Protein AF-A0A3D0SSH9-F1 (afdb_monomer_lite)

pLDDT: mean 83.9, std 15.37, range [44.84, 97.38]

Secondary structure (DSSP, 8-state):
-HHHHHHHTTS-EEEETT-TT---GGGGS-TTTTHHHHHHHH---GGGG-PPPPHHHHHHHHHTTT-GGG--EEEE--BTTTTBS--------S--S--

Radius of gyration: 17.51 Å; chains: 1; bounding box: 57×42×33 Å

Structure (mmCIF, N/CA/C/O backbone):
data_AF-A0A3D0SSH9-F1
#
_entry.id   AF-A0A3D0SSH9-F1
#
loop_
_atom_site.group_PDB
_atom_site.id
_atom_site.type_symbol
_atom_site.label_atom_id
_atom_site.label_alt_id
_atom_site.label_comp_id
_atom_site.label_asym_id
_atom_site.label_entity_id
_atom_site.label_seq_id
_atom_site.pdbx_PDB_ins_code
_atom_site.Cartn_x
_atom_site.Cartn_y
_atom_site.Cartn_z
_atom_site.occupancy
_atom_site.B_iso_or_equiv
_atom_sit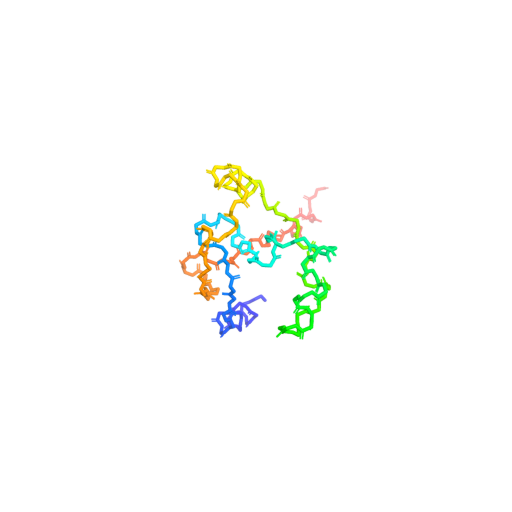e.auth_seq_id
_atom_site.auth_comp_id
_atom_site.auth_asym_id
_atom_site.auth_atom_id
_atom_site.pdbx_PDB_model_num
ATOM 1 N N . ALA A 1 1 ? 13.923 -23.720 -4.284 1.00 60.19 1 ALA A N 1
ATOM 2 C CA . ALA A 1 1 ? 13.526 -22.368 -4.738 1.00 60.19 1 ALA A CA 1
ATOM 3 C C . ALA A 1 1 ? 12.396 -22.392 -5.778 1.00 60.19 1 ALA A C 1
ATOM 5 O O . ALA A 1 1 ? 11.406 -21.697 -5.589 1.00 60.19 1 ALA A O 1
ATOM 6 N N . GLU A 1 2 ? 12.483 -23.208 -6.834 1.00 64.25 2 GLU A N 1
ATOM 7 C CA . GLU A 1 2 ? 11.540 -23.151 -7.971 1.00 64.25 2 GLU A CA 1
ATOM 8 C C . GLU A 1 2 ? 10.084 -23.522 -7.640 1.00 64.25 2 GLU A C 1
ATOM 10 O O . GLU A 1 2 ? 9.145 -22.864 -8.079 1.00 64.25 2 GLU A O 1
ATOM 15 N N . ARG A 1 3 ? 9.873 -24.513 -6.766 1.00 65.75 3 ARG A N 1
ATOM 16 C CA . ARG A 1 3 ? 8.522 -24.916 -6.339 1.00 65.75 3 ARG A CA 1
ATOM 17 C C . ARG A 1 3 ? 7.835 -23.877 -5.443 1.00 65.75 3 ARG A C 1
ATOM 19 O O . ARG A 1 3 ? 6.621 -23.728 -5.511 1.00 65.75 3 ARG A O 1
ATOM 26 N N . LEU A 1 4 ? 8.604 -23.140 -4.636 1.00 66.81 4 LEU A N 1
ATOM 27 C CA . LEU A 1 4 ? 8.088 -22.038 -3.814 1.00 66.81 4 LEU A CA 1
ATOM 28 C C . LEU A 1 4 ? 7.635 -20.880 -4.704 1.00 66.81 4 LEU A C 1
ATOM 30 O O . LEU A 1 4 ? 6.532 -20.377 -4.533 1.00 66.81 4 LEU A O 1
ATOM 34 N N . LYS A 1 5 ? 8.445 -20.530 -5.706 1.00 66.31 5 LYS A N 1
ATOM 35 C CA . LYS A 1 5 ? 8.110 -19.515 -6.705 1.00 66.31 5 LYS A CA 1
ATOM 36 C C . LYS A 1 5 ? 6.788 -19.825 -7.414 1.00 66.31 5 LYS A C 1
ATOM 38 O O . LYS A 1 5 ? 5.894 -18.989 -7.405 1.00 66.31 5 LYS A O 1
ATOM 43 N N . GLN A 1 6 ? 6.609 -21.053 -7.907 1.00 69.62 6 GLN A N 1
ATOM 44 C CA . GLN A 1 6 ? 5.351 -21.482 -8.540 1.00 69.62 6 GLN A CA 1
ATOM 45 C C . GLN A 1 6 ? 4.132 -21.420 -7.602 1.00 69.62 6 GLN A C 1
ATOM 47 O O . GLN A 1 6 ? 3.011 -21.196 -8.057 1.00 69.62 6 GLN A O 1
ATOM 52 N N . LEU A 1 7 ? 4.323 -21.635 -6.296 1.00 72.75 7 LEU A N 1
ATOM 53 C CA . LEU A 1 7 ? 3.255 -21.491 -5.303 1.00 72.75 7 LEU A CA 1
ATOM 54 C C . LEU A 1 7 ? 2.952 -20.017 -5.000 1.00 72.75 7 LEU A C 1
ATOM 56 O O . LEU A 1 7 ? 1.783 -19.667 -4.848 1.00 72.75 7 LEU A O 1
ATOM 60 N N . MET A 1 8 ? 3.969 -19.151 -4.971 1.00 71.25 8 MET A N 1
ATOM 61 C CA . MET A 1 8 ? 3.807 -17.708 -4.761 1.00 71.25 8 MET A CA 1
ATOM 62 C C . MET A 1 8 ? 2.992 -17.052 -5.881 1.00 71.25 8 MET A C 1
ATOM 64 O O . MET A 1 8 ? 2.132 -16.228 -5.589 1.00 71.25 8 MET A O 1
ATOM 68 N N . GLU A 1 9 ? 3.167 -17.464 -7.141 1.00 77.38 9 GLU A N 1
ATOM 69 C CA . GLU A 1 9 ? 2.385 -16.920 -8.270 1.00 77.38 9 GLU A CA 1
ATOM 70 C C . GLU A 1 9 ? 0.868 -17.199 -8.156 1.00 77.38 9 GLU A C 1
ATOM 72 O O . GLU A 1 9 ? 0.050 -16.539 -8.805 1.00 77.38 9 GLU A O 1
ATOM 77 N N . ARG A 1 10 ? 0.455 -18.147 -7.300 1.00 80.06 10 ARG A N 1
ATOM 78 C CA . ARG A 1 10 ? -0.964 -18.474 -7.078 1.00 80.06 10 ARG A CA 1
ATOM 79 C C . ARG A 1 10 ? -1.657 -17.531 -6.099 1.00 80.06 10 ARG A C 1
ATOM 81 O O . ARG A 1 10 ? -2.881 -17.401 -6.169 1.00 80.06 10 ARG A O 1
ATOM 88 N N . VAL A 1 11 ? -0.910 -16.877 -5.211 1.00 85.44 11 VAL A N 1
ATOM 89 C CA . VAL A 1 11 ? -1.474 -16.012 -4.169 1.00 85.44 11 VAL A CA 1
ATOM 90 C C . VAL A 1 11 ? -1.303 -14.549 -4.576 1.00 85.44 11 VAL A C 1
ATOM 92 O O . VAL A 1 11 ? -0.178 -14.059 -4.651 1.00 85.44 11 VAL A O 1
ATOM 95 N N . PRO A 1 12 ? -2.399 -13.827 -4.867 1.00 91.19 12 PRO A N 1
ATOM 96 C CA . PRO A 1 12 ? -2.310 -12.409 -5.158 1.00 91.19 12 PRO A CA 1
ATOM 97 C C . PRO A 1 12 ? -2.044 -11.607 -3.882 1.00 91.19 12 PRO A C 1
ATOM 99 O O . PRO A 1 12 ? -2.430 -12.015 -2.787 1.00 91.19 12 PRO A O 1
ATOM 102 N N . PHE A 1 13 ? -1.479 -10.420 -4.045 1.00 90.88 13 PHE A N 1
ATOM 103 C CA . PHE A 1 13 ? -1.300 -9.443 -2.977 1.00 90.88 13 PHE A CA 1
ATOM 104 C C . PHE A 1 13 ? -1.731 -8.054 -3.460 1.00 90.88 13 PHE A C 1
ATOM 106 O O . PHE A 1 13 ? -1.977 -7.844 -4.652 1.00 90.88 13 PHE A O 1
ATOM 113 N N . TYR A 1 14 ? -1.875 -7.115 -2.530 1.00 93.31 14 TYR A N 1
ATOM 114 C CA . TYR A 1 14 ? -2.264 -5.741 -2.830 1.00 93.31 14 TYR A CA 1
ATOM 115 C C . TYR A 1 14 ? -1.070 -4.814 -2.661 1.00 93.31 14 TYR A C 1
ATOM 117 O O . TYR A 1 14 ? -0.340 -4.926 -1.678 1.00 93.31 14 TYR A O 1
ATOM 125 N N . ALA A 1 15 ? -0.904 -3.899 -3.609 1.00 94.88 15 ALA A N 1
ATOM 126 C CA . ALA A 1 15 ? 0.156 -2.905 -3.590 1.00 94.88 15 ALA A CA 1
ATOM 127 C C . ALA A 1 15 ? -0.386 -1.524 -3.947 1.00 94.88 15 ALA A C 1
ATOM 129 O O . ALA A 1 15 ? -1.403 -1.396 -4.640 1.00 94.88 15 ALA A O 1
ATOM 130 N N . ILE A 1 16 ? 0.330 -0.492 -3.514 1.00 95.50 16 ILE A N 1
ATOM 131 C CA . ILE A 1 16 ? 0.114 0.859 -4.021 1.00 95.50 16 ILE A CA 1
ATOM 132 C C . ILE A 1 16 ? 0.484 0.890 -5.508 1.00 95.50 16 ILE A C 1
ATOM 134 O O . ILE A 1 16 ? 1.577 0.483 -5.909 1.00 95.50 16 ILE A O 1
ATOM 138 N N . LYS A 1 17 ? -0.445 1.369 -6.336 1.00 94.81 17 LYS A N 1
ATOM 139 C CA . LYS A 1 17 ? -0.243 1.531 -7.774 1.00 94.81 17 LYS A CA 1
ATOM 140 C C . LYS A 1 17 ? 0.960 2.441 -8.026 1.00 94.81 17 LYS A C 1
ATOM 142 O O . LYS A 1 17 ? 1.096 3.473 -7.379 1.00 94.81 17 LYS A O 1
ATOM 147 N N . ASP A 1 18 ? 1.797 2.048 -8.981 1.00 93.81 18 ASP A N 1
ATOM 148 C CA . ASP A 1 18 ? 3.006 2.765 -9.405 1.00 93.81 18 ASP A CA 1
ATOM 149 C C . ASP A 1 18 ? 4.127 2.826 -8.345 1.00 93.81 18 ASP A C 1
ATOM 151 O O . ASP A 1 18 ? 5.183 3.402 -8.615 1.00 93.81 18 ASP A O 1
ATOM 155 N N . SER A 1 19 ? 3.949 2.192 -7.174 1.00 93.06 19 SER A N 1
ATOM 156 C CA . SER A 1 19 ? 5.035 2.044 -6.201 1.00 93.06 19 SER A CA 1
ATOM 157 C C . SER A 1 19 ? 6.142 1.161 -6.791 1.00 93.06 19 SER A C 1
ATOM 159 O O . SER A 1 19 ? 5.865 0.035 -7.219 1.00 93.06 19 SER A O 1
ATOM 161 N N . PRO A 1 20 ? 7.408 1.618 -6.782 1.00 90.19 20 PRO A N 1
ATOM 162 C CA . PRO A 1 20 ? 8.532 0.874 -7.352 1.00 90.19 20 PRO A CA 1
ATOM 163 C C . PRO A 1 20 ? 8.925 -0.357 -6.525 1.00 90.19 20 PRO A C 1
ATOM 165 O O . PRO A 1 20 ? 9.691 -1.192 -6.995 1.00 90.19 20 PRO A O 1
ATOM 168 N N . VAL A 1 21 ? 8.424 -0.465 -5.292 1.00 89.44 21 VAL A N 1
ATOM 169 C CA . VAL A 1 21 ? 8.751 -1.544 -4.347 1.00 89.44 21 VAL A CA 1
ATOM 170 C C . VAL A 1 21 ? 7.542 -2.416 -4.007 1.00 89.44 21 VAL A C 1
ATOM 172 O O . VAL A 1 21 ? 7.630 -3.263 -3.124 1.00 89.44 21 VAL A O 1
ATOM 175 N N . PHE A 1 22 ? 6.417 -2.222 -4.704 1.00 90.81 22 PHE A N 1
ATOM 176 C CA . PHE A 1 22 ? 5.163 -2.939 -4.460 1.00 90.81 22 PHE A CA 1
ATOM 177 C C . PHE A 1 22 ? 4.714 -2.891 -2.988 1.00 90.81 22 PHE A C 1
ATOM 179 O O . PHE A 1 22 ? 4.274 -3.898 -2.431 1.00 90.81 22 PHE A O 1
ATOM 186 N N . GLU A 1 23 ? 4.854 -1.728 -2.343 1.00 90.75 23 GLU A N 1
ATOM 187 C CA . GLU A 1 23 ? 4.563 -1.595 -0.914 1.00 90.75 23 GLU A CA 1
ATOM 188 C C . GLU A 1 23 ? 3.084 -1.822 -0.585 1.00 90.75 23 GLU A C 1
ATOM 190 O O . GLU A 1 23 ? 2.184 -1.519 -1.378 1.00 90.75 23 GLU A O 1
ATOM 195 N N . SER A 1 24 ? 2.851 -2.348 0.618 1.00 92.75 24 SER A N 1
ATOM 196 C CA . SER A 1 24 ? 1.510 -2.595 1.136 1.00 92.75 24 SER A CA 1
ATOM 197 C C . SER A 1 24 ? 0.738 -1.280 1.289 1.00 92.75 24 SER A C 1
ATOM 199 O O . SER A 1 24 ? 1.265 -0.340 1.886 1.00 92.75 24 SER A O 1
ATOM 201 N N . PRO A 1 25 ? -0.535 -1.213 0.857 1.00 93.81 25 PRO A N 1
ATOM 202 C CA . PRO A 1 25 ? -1.378 -0.041 1.090 1.00 93.81 25 PRO A CA 1
ATOM 203 C C . PRO A 1 25 ? -1.633 0.224 2.578 1.00 93.81 25 PRO A C 1
ATOM 205 O O . PRO A 1 25 ? -1.936 1.352 2.948 1.00 93.81 25 PRO A O 1
ATOM 208 N N . LEU A 1 26 ? -1.467 -0.786 3.441 1.00 94.00 26 LEU A N 1
ATOM 209 C CA . LEU A 1 26 ? -1.583 -0.615 4.888 1.00 94.00 26 LEU A CA 1
ATOM 210 C C . LEU A 1 26 ? -0.480 0.280 5.480 1.00 94.00 26 LEU A C 1
ATOM 212 O O . LEU A 1 26 ? -0.669 0.819 6.561 1.00 94.00 26 LEU A O 1
ATOM 216 N N . GLY A 1 27 ? 0.639 0.479 4.772 1.00 91.75 27 GLY A N 1
ATOM 217 C CA . GLY A 1 27 ? 1.702 1.400 5.193 1.00 91.75 27 GLY A CA 1
ATOM 218 C C . GLY A 1 27 ? 1.346 2.887 5.056 1.00 91.75 27 GLY A C 1
ATOM 219 O O . GLY A 1 27 ? 2.165 3.737 5.391 1.00 91.75 27 GLY A O 1
ATOM 220 N N . LEU A 1 28 ? 0.155 3.214 4.538 1.00 92.31 28 LEU A N 1
ATOM 221 C CA . LEU A 1 28 ? -0.363 4.586 4.476 1.00 92.31 28 LEU A CA 1
ATOM 222 C C . LEU A 1 28 ? -1.067 5.027 5.764 1.00 92.31 28 LEU A C 1
ATOM 224 O O . LEU A 1 28 ? -1.354 6.213 5.899 1.00 92.31 28 LEU A O 1
ATOM 228 N N . PHE A 1 29 ? -1.361 4.091 6.666 1.00 92.44 29 PHE A N 1
ATOM 229 C CA . PHE A 1 29 ? -2.132 4.334 7.880 1.00 92.44 29 PHE A CA 1
ATOM 230 C C . PHE A 1 29 ? -1.217 4.472 9.092 1.00 92.44 29 PHE A C 1
ATOM 232 O O . PHE A 1 29 ? -0.194 3.789 9.196 1.00 92.44 29 PHE A O 1
ATOM 239 N N . ASN A 1 30 ? -1.606 5.333 10.024 1.00 89.94 30 ASN A N 1
ATOM 240 C CA . ASN A 1 30 ? -0.925 5.503 11.292 1.00 89.94 30 ASN A CA 1
ATOM 241 C C . ASN A 1 30 ? -1.359 4.391 12.273 1.00 89.94 30 ASN A C 1
ATOM 243 O O . ASN A 1 30 ? -2.542 4.293 12.600 1.00 89.94 30 ASN A O 1
ATOM 247 N N . PRO A 1 31 ? -0.432 3.564 12.793 1.00 90.81 31 PRO A N 1
ATOM 248 C CA . PRO A 1 31 ? -0.757 2.497 13.743 1.00 90.81 31 PRO A CA 1
ATOM 249 C C . PRO A 1 31 ? -1.439 2.958 15.039 1.00 90.81 31 PRO A C 1
ATOM 251 O O . PRO A 1 31 ? -2.162 2.172 15.654 1.00 90.81 31 PRO A O 1
ATOM 254 N N . GLU A 1 32 ? -1.175 4.190 15.482 1.00 91.00 32 GLU A N 1
ATOM 255 C CA . GLU A 1 32 ? -1.733 4.747 16.720 1.00 91.00 32 GLU A CA 1
ATOM 256 C C . GLU A 1 32 ? -3.106 5.385 16.491 1.00 91.00 32 GLU A C 1
ATOM 258 O O . GLU A 1 32 ? -4.003 5.212 17.314 1.00 91.00 32 GLU A O 1
ATOM 263 N N . GLU A 1 33 ? -3.282 6.085 15.368 1.00 91.31 33 GLU A N 1
ATOM 264 C CA . GLU A 1 33 ? -4.518 6.819 15.060 1.00 91.31 33 GLU A CA 1
ATOM 265 C C . GLU A 1 33 ? -5.542 5.941 14.326 1.00 91.31 33 GLU A C 1
ATOM 267 O O . GLU A 1 33 ? -6.695 5.849 14.743 1.00 91.31 33 GLU A O 1
ATOM 272 N N . ASP A 1 34 ? -5.120 5.255 13.261 1.00 92.50 34 ASP A N 1
ATOM 273 C CA . ASP A 1 34 ? -6.000 4.461 12.396 1.00 92.50 34 ASP A CA 1
ATOM 274 C C . ASP A 1 34 ? -6.124 3.005 12.863 1.00 92.50 34 ASP A C 1
ATOM 276 O O . ASP A 1 34 ? -7.098 2.323 12.545 1.00 92.50 34 ASP A O 1
ATOM 280 N N . GLY A 1 35 ? -5.135 2.506 13.612 1.00 93.12 35 GLY A N 1
ATOM 281 C CA . GLY A 1 35 ? -5.060 1.112 14.055 1.00 93.12 35 GLY A CA 1
ATOM 282 C C . GLY A 1 35 ? -6.314 0.602 14.771 1.00 93.12 35 GLY A C 1
ATOM 283 O O . GLY A 1 35 ? -6.835 -0.437 14.362 1.00 93.12 35 GLY A O 1
ATOM 284 N N . PRO A 1 36 ? -6.834 1.311 15.792 1.00 95.38 36 PRO A N 1
ATOM 285 C CA . PRO A 1 36 ? -8.060 0.910 16.480 1.00 95.38 36 PRO A CA 1
ATOM 286 C C . PRO A 1 36 ? -9.274 0.817 15.546 1.00 95.38 36 PRO A C 1
ATOM 288 O O . PRO A 1 36 ? -10.005 -0.167 15.600 1.00 95.38 36 PRO A O 1
ATOM 291 N N . ILE A 1 37 ? -9.443 1.794 14.646 1.00 95.06 37 ILE A N 1
ATOM 292 C CA . ILE A 1 37 ? -10.558 1.846 13.685 1.00 95.06 37 ILE A CA 1
ATOM 293 C C . ILE A 1 37 ? -10.456 0.680 12.696 1.00 95.06 37 ILE A C 1
ATOM 295 O O . ILE A 1 37 ? -11.436 -0.007 12.421 1.00 95.06 37 ILE A O 1
ATOM 299 N N . LEU A 1 38 ? -9.255 0.413 12.177 1.00 94.75 38 LEU A N 1
ATOM 300 C CA . LEU A 1 38 ? -9.018 -0.693 11.249 1.00 94.75 38 LEU A CA 1
ATOM 301 C C . LEU A 1 38 ? -9.243 -2.065 11.898 1.00 94.75 38 LEU A C 1
ATOM 303 O O . LEU A 1 38 ? -9.691 -3.000 11.227 1.00 94.75 38 LEU A O 1
ATOM 307 N N . GLU A 1 39 ? -8.948 -2.198 13.188 1.00 95.94 39 GLU A N 1
ATOM 308 C CA . GLU A 1 39 ? -9.199 -3.424 13.937 1.00 95.94 39 GLU A CA 1
ATOM 309 C C . GLU A 1 39 ? -10.692 -3.617 14.241 1.00 95.94 39 GLU A C 1
ATOM 311 O O . GLU A 1 39 ? -11.196 -4.723 14.053 1.00 95.94 39 GLU A O 1
ATOM 316 N N . GLU A 1 40 ? -11.410 -2.559 14.628 1.00 96.25 40 GLU A N 1
ATOM 317 C CA . GLU A 1 40 ? -12.847 -2.601 14.937 1.00 96.25 40 GLU A CA 1
ATOM 318 C C . GLU A 1 40 ? -13.717 -2.800 13.686 1.00 96.25 40 GLU A C 1
ATOM 320 O O . GLU A 1 40 ? -14.506 -3.744 13.623 1.00 96.25 40 GLU A O 1
ATOM 325 N N . ASP A 1 41 ? -13.538 -1.962 12.663 1.00 97.00 41 ASP A N 1
ATOM 326 C CA . ASP A 1 41 ? -14.430 -1.922 11.497 1.00 97.00 41 ASP A CA 1
ATOM 327 C C . ASP A 1 41 ? -14.086 -2.985 10.447 1.00 97.00 41 ASP A C 1
ATOM 329 O O . ASP A 1 41 ? -14.960 -3.482 9.730 1.00 97.00 41 ASP A O 1
ATOM 333 N N . TYR A 1 42 ? -12.801 -3.335 10.328 1.00 94.94 42 TYR A N 1
ATOM 334 C CA . TYR A 1 42 ? -12.297 -4.198 9.254 1.00 94.94 42 TYR A CA 1
ATOM 335 C C . TYR A 1 42 ? -11.612 -5.468 9.763 1.00 94.94 42 TYR A C 1
ATOM 337 O O . TYR A 1 42 ? -11.219 -6.313 8.953 1.00 94.94 42 TYR A O 1
ATOM 345 N N . GLY A 1 43 ? -11.460 -5.630 11.082 1.00 95.69 43 GLY A N 1
ATOM 346 C CA . GLY A 1 43 ? -10.797 -6.791 11.664 1.00 95.69 43 GLY A CA 1
ATOM 347 C C . GLY A 1 43 ? -9.331 -6.906 11.255 1.00 95.69 43 GLY A C 1
ATOM 348 O O . GLY A 1 43 ? -8.836 -8.028 11.154 1.00 95.69 43 GLY A O 1
ATOM 349 N N . ILE A 1 44 ? -8.654 -5.786 10.957 1.00 94.31 44 ILE A N 1
ATOM 350 C CA . ILE A 1 44 ? -7.238 -5.740 10.570 1.00 94.31 44 ILE A CA 1
ATOM 351 C C . ILE A 1 44 ? -6.400 -5.484 11.826 1.00 94.31 44 ILE A C 1
ATOM 353 O O . ILE A 1 44 ? -6.364 -4.361 12.319 1.00 94.31 44 ILE A O 1
ATOM 357 N N . PRO A 1 45 ? -5.671 -6.490 12.339 1.00 94.19 45 PRO A N 1
ATOM 358 C CA . PRO A 1 45 ? -4.900 -6.309 13.560 1.00 94.19 45 PRO A CA 1
ATOM 359 C C . PRO A 1 45 ? -3.750 -5.320 13.382 1.00 94.19 45 PRO A C 1
ATOM 361 O O . PRO A 1 45 ? -3.016 -5.390 12.389 1.00 94.19 45 PRO A O 1
ATOM 364 N N . ASN A 1 46 ? -3.484 -4.515 14.413 1.00 91.38 46 ASN A N 1
ATOM 365 C CA . ASN A 1 46 ? -2.451 -3.471 14.380 1.00 91.38 46 ASN A CA 1
ATOM 366 C C . ASN A 1 46 ? -1.044 -3.987 13.976 1.00 91.38 46 ASN A C 1
ATOM 368 O O . ASN A 1 46 ? -0.249 -3.307 13.330 1.00 91.38 46 ASN A O 1
ATOM 372 N N . ARG A 1 47 ? -0.730 -5.267 14.235 1.00 91.31 47 ARG A N 1
ATOM 373 C CA . ARG A 1 47 ? 0.541 -5.888 13.797 1.00 91.31 47 ARG A CA 1
ATOM 374 C C . ARG A 1 47 ? 0.796 -5.826 12.281 1.00 91.31 47 ARG A C 1
ATOM 376 O O . ARG A 1 47 ? 1.949 -5.970 11.881 1.00 91.31 47 ARG A O 1
ATOM 383 N N . TYR A 1 48 ? -0.233 -5.644 11.450 1.00 90.25 48 TYR A N 1
ATOM 384 C CA . TYR A 1 48 ? -0.080 -5.501 9.998 1.00 90.25 48 TYR A CA 1
ATOM 385 C C . TYR A 1 48 ? 0.256 -4.069 9.557 1.00 90.25 48 TYR A C 1
ATOM 387 O O . TYR A 1 48 ? 0.736 -3.893 8.439 1.00 90.25 48 TYR A O 1
ATOM 395 N N . LEU A 1 49 ? 0.107 -3.073 10.437 1.00 90.06 49 LEU A N 1
ATOM 396 C CA . LEU A 1 49 ? 0.415 -1.660 10.171 1.00 90.06 49 LEU A CA 1
ATOM 397 C C . LEU A 1 49 ? 1.884 -1.300 10.444 1.00 90.06 49 LEU A C 1
ATOM 399 O O . LEU A 1 49 ? 2.287 -0.152 10.341 1.00 90.06 49 LEU A O 1
ATOM 403 N N . ARG A 1 50 ? 2.737 -2.286 10.751 1.00 80.69 50 ARG A N 1
ATOM 404 C CA . ARG A 1 50 ? 4.162 -2.077 11.088 1.00 80.69 50 ARG A CA 1
ATOM 405 C C . ARG A 1 50 ? 5.034 -1.550 9.941 1.00 80.69 50 ARG A C 1
ATOM 407 O O . ARG A 1 50 ? 6.234 -1.368 10.130 1.00 80.69 50 ARG A O 1
ATOM 414 N N . HIS A 1 51 ? 4.483 -1.406 8.740 1.00 78.44 51 HIS A N 1
ATOM 415 C CA . HIS A 1 51 ? 5.268 -1.064 7.560 1.00 78.44 51 HIS A CA 1
ATOM 416 C C . HIS A 1 51 ? 5.469 0.446 7.509 1.00 78.44 51 HIS A C 1
ATOM 418 O O . HIS A 1 51 ? 4.506 1.198 7.426 1.00 78.44 51 HIS A O 1
ATOM 424 N N . ILE A 1 52 ? 6.729 0.876 7.539 1.00 82.31 52 ILE A N 1
ATOM 425 C CA . ILE A 1 52 ? 7.085 2.278 7.326 1.00 82.31 52 ILE A CA 1
ATOM 426 C C . ILE A 1 52 ? 6.875 2.607 5.845 1.00 82.31 52 ILE A C 1
ATOM 428 O O . ILE A 1 52 ? 7.225 1.811 4.970 1.00 82.31 52 ILE A O 1
ATOM 432 N N . MET A 1 53 ? 6.321 3.788 5.580 1.00 89.38 53 MET A N 1
ATOM 433 C CA . MET A 1 53 ? 6.134 4.316 4.233 1.00 89.38 53 MET A CA 1
ATOM 434 C C . MET A 1 53 ? 7.464 4.358 3.464 1.00 89.38 53 MET A C 1
ATOM 436 O O . MET A 1 53 ? 8.485 4.805 3.995 1.00 89.38 53 MET A O 1
ATOM 440 N N . SER A 1 54 ? 7.471 3.912 2.204 1.00 92.06 54 SER A N 1
ATOM 441 C CA . SER A 1 54 ? 8.686 3.977 1.387 1.00 92.06 54 SER A CA 1
ATOM 442 C C . SER A 1 54 ? 9.071 5.434 1.071 1.00 92.06 54 SER A C 1
ATOM 444 O O . SER A 1 54 ? 8.206 6.315 1.081 1.00 92.06 54 SER A O 1
ATOM 446 N N . PRO A 1 55 ? 10.334 5.731 0.695 1.00 94.19 55 PRO A N 1
ATOM 447 C CA . PRO A 1 55 ? 10.711 7.074 0.241 1.00 94.19 55 PRO A CA 1
ATOM 448 C C . PRO A 1 55 ? 9.858 7.581 -0.932 1.00 94.19 55 PRO A C 1
ATOM 450 O O . PRO A 1 55 ? 9.584 8.777 -1.039 1.00 94.19 55 PRO A O 1
ATOM 453 N N . TRP A 1 56 ? 9.410 6.673 -1.807 1.00 95.25 56 TRP A N 1
ATOM 454 C CA . TRP A 1 56 ? 8.528 7.014 -2.919 1.00 95.25 56 TRP A CA 1
ATOM 455 C C . TRP A 1 56 ? 7.136 7.411 -2.426 1.00 95.25 56 TRP A C 1
ATOM 457 O O . TRP A 1 56 ? 6.623 8.455 -2.833 1.00 95.25 56 TRP A O 1
ATOM 467 N N . ALA A 1 57 ? 6.541 6.626 -1.527 1.00 95.06 57 ALA A N 1
ATOM 468 C CA . ALA A 1 57 ? 5.220 6.928 -0.992 1.00 95.06 57 ALA A CA 1
ATOM 469 C C . ALA A 1 57 ? 5.236 8.189 -0.121 1.00 95.06 57 ALA A C 1
ATOM 471 O O . ALA A 1 57 ? 4.333 9.008 -0.257 1.00 95.06 57 ALA A O 1
ATOM 472 N N . ALA A 1 58 ? 6.295 8.424 0.661 1.00 94.69 58 ALA A N 1
ATOM 473 C CA . ALA A 1 58 ? 6.457 9.651 1.443 1.00 94.69 58 ALA A CA 1
ATOM 474 C C . ALA A 1 58 ? 6.498 10.892 0.540 1.00 94.69 58 ALA A C 1
ATOM 476 O O . ALA A 1 58 ? 5.795 11.874 0.787 1.00 94.69 58 ALA A O 1
ATOM 477 N N . LYS A 1 59 ? 7.251 10.824 -0.566 1.00 96.25 59 LYS A N 1
ATOM 478 C CA . LYS A 1 59 ? 7.275 11.888 -1.576 1.00 96.25 59 LYS A CA 1
ATOM 479 C C . LYS A 1 59 ? 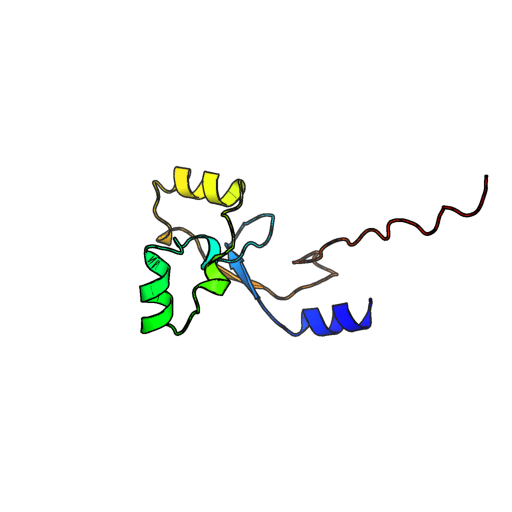5.895 12.103 -2.208 1.00 96.25 59 LYS A C 1
ATOM 481 O O . LYS A 1 59 ? 5.452 13.240 -2.342 1.00 96.25 59 LYS A O 1
ATOM 486 N N . ARG A 1 60 ? 5.190 11.027 -2.574 1.00 97.12 60 ARG A N 1
ATOM 487 C CA . ARG A 1 60 ? 3.837 11.118 -3.150 1.00 97.12 60 ARG A CA 1
ATOM 488 C C . ARG A 1 60 ? 2.816 11.677 -2.173 1.00 97.12 60 ARG A C 1
ATOM 490 O O . ARG A 1 60 ? 1.983 12.477 -2.579 1.00 97.12 60 ARG A O 1
ATOM 497 N N . LEU A 1 61 ? 2.903 11.316 -0.898 1.00 95.75 61 LEU A N 1
ATOM 498 C CA . LEU A 1 61 ? 2.033 11.850 0.139 1.00 95.75 61 LEU A CA 1
ATOM 499 C C . LEU A 1 61 ? 2.200 13.370 0.262 1.00 95.75 61 LEU A C 1
ATOM 501 O O . LEU A 1 61 ? 1.205 14.088 0.340 1.00 95.75 61 LEU A O 1
ATOM 505 N N . GLN A 1 62 ? 3.439 13.869 0.200 1.00 96.81 62 GLN A N 1
ATOM 506 C CA . GLN A 1 62 ? 3.716 15.309 0.161 1.00 96.81 62 GLN A CA 1
ATOM 507 C C . GLN A 1 62 ? 3.122 15.972 -1.089 1.00 96.81 62 GLN A C 1
ATOM 509 O O . GLN A 1 62 ? 2.425 16.974 -0.967 1.00 96.81 62 GLN A O 1
ATOM 514 N N . GLU A 1 63 ? 3.319 15.390 -2.279 1.00 97.38 63 GLU A N 1
ATOM 515 C CA . GLU A 1 63 ? 2.708 15.875 -3.533 1.00 97.38 63 GLU A CA 1
ATOM 516 C C . GLU A 1 63 ? 1.167 15.870 -3.480 1.00 97.38 63 GLU A C 1
ATOM 518 O O . GLU A 1 63 ? 0.498 16.667 -4.140 1.00 97.38 63 GLU A O 1
ATOM 523 N N . TYR A 1 64 ? 0.586 14.980 -2.678 1.00 97.25 64 TYR A N 1
ATOM 524 C CA . TYR A 1 64 ? -0.851 14.868 -2.455 1.00 97.25 64 TYR A CA 1
ATOM 525 C C . TYR A 1 64 ? -1.383 15.761 -1.334 1.00 97.25 64 TYR A C 1
ATOM 527 O O . TYR A 1 64 ? -2.599 15.771 -1.130 1.00 97.25 64 TYR A O 1
ATOM 535 N N . ASN A 1 65 ? -0.528 16.567 -0.695 1.00 96.25 65 ASN A N 1
ATOM 536 C CA . ASN A 1 65 ? -0.843 17.397 0.471 1.00 96.25 65 ASN A CA 1
ATOM 537 C C . ASN A 1 65 ? -1.383 16.578 1.656 1.00 96.25 65 ASN A C 1
ATOM 539 O O . ASN A 1 65 ? -2.320 16.998 2.326 1.00 96.25 65 ASN A O 1
ATOM 543 N N . GLY A 1 66 ? -0.827 15.386 1.884 1.00 94.06 66 GLY A N 1
ATOM 544 C CA . GLY A 1 66 ? -1.247 14.489 2.966 1.00 94.06 66 GLY A CA 1
ATOM 545 C C . GLY A 1 66 ? -2.491 13.650 2.660 1.00 94.06 66 GLY A C 1
ATOM 546 O O . GLY A 1 66 ? -2.891 12.834 3.482 1.00 94.06 66 GLY A O 1
ATOM 547 N N . ASP A 1 67 ? -3.102 13.806 1.484 1.00 95.19 67 ASP A N 1
ATOM 548 C CA . ASP A 1 67 ? -4.329 13.090 1.133 1.00 95.19 67 ASP A CA 1
ATOM 549 C C . ASP A 1 67 ? -4.043 11.658 0.652 1.00 95.19 67 ASP A C 1
ATOM 551 O O . ASP A 1 67 ? -3.735 11.416 -0.523 1.00 95.19 67 ASP A O 1
ATOM 555 N N . ILE A 1 68 ? -4.186 10.691 1.565 1.00 93.12 68 ILE A N 1
ATOM 556 C CA . ILE A 1 68 ? -3.987 9.269 1.261 1.00 93.12 68 ILE A CA 1
ATOM 557 C C . ILE A 1 68 ? -5.035 8.703 0.283 1.00 93.12 68 ILE A C 1
ATOM 559 O O . ILE A 1 68 ? -4.772 7.704 -0.387 1.00 93.12 68 ILE A O 1
ATOM 563 N N . THR A 1 69 ? -6.201 9.343 0.116 1.00 94.62 69 THR A N 1
ATOM 564 C CA . THR A 1 69 ? -7.279 8.847 -0.769 1.00 94.62 69 THR A CA 1
ATOM 565 C C . THR A 1 69 ? -6.928 8.955 -2.259 1.00 94.62 69 THR A C 1
ATOM 567 O O . THR A 1 69 ? -7.531 8.296 -3.121 1.00 94.62 69 THR A O 1
ATOM 570 N N . LYS A 1 70 ? -5.906 9.759 -2.579 1.00 96.19 70 LYS A N 1
ATOM 5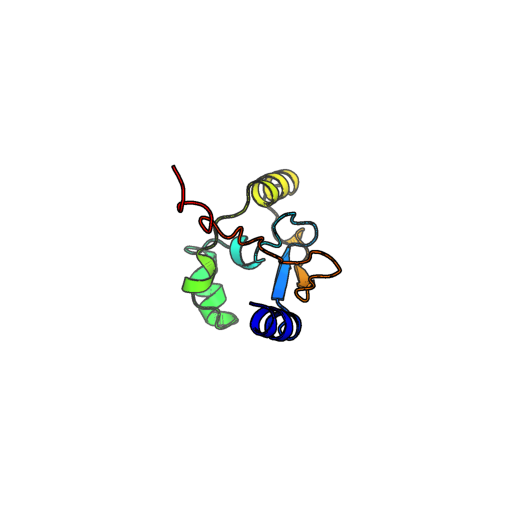71 C CA . LYS A 1 70 ? -5.347 9.882 -3.929 1.00 96.19 70 LYS A CA 1
ATOM 572 C C . LYS A 1 70 ? -4.520 8.668 -4.339 1.00 96.19 70 LYS A C 1
ATOM 574 O O . LYS A 1 70 ? -4.383 8.418 -5.539 1.00 96.19 70 LYS A O 1
ATOM 579 N N . PHE A 1 71 ? -4.014 7.881 -3.388 1.00 96.62 71 PHE A N 1
ATOM 580 C CA . PHE A 1 71 ? -3.370 6.615 -3.714 1.00 96.62 71 PHE A CA 1
ATOM 581 C C . PHE A 1 71 ? -4.394 5.613 -4.249 1.00 96.62 71 PHE A C 1
ATOM 583 O O . PHE A 1 71 ? -5.552 5.564 -3.833 1.00 96.62 71 PHE A O 1
ATOM 590 N N . LYS A 1 72 ? -3.965 4.799 -5.214 1.00 96.94 72 LYS A N 1
ATOM 591 C CA . LYS A 1 72 ? -4.774 3.712 -5.771 1.00 96.94 72 LYS A CA 1
ATOM 592 C C . LYS A 1 72 ? -4.150 2.383 -5.393 1.00 96.94 72 LYS A C 1
ATOM 594 O O . LYS A 1 72 ? -2.932 2.247 -5.414 1.00 96.94 72 LYS A O 1
ATOM 599 N N . VAL A 1 73 ? -4.991 1.407 -5.078 1.00 96.19 73 VAL A N 1
ATOM 600 C CA . VAL A 1 73 ? -4.565 0.049 -4.738 1.00 96.19 73 VAL A CA 1
ATOM 601 C C . VAL A 1 73 ? -4.792 -0.855 -5.940 1.00 96.19 73 VAL A C 1
ATOM 603 O O . VAL A 1 73 ? -5.853 -0.817 -6.564 1.00 96.19 73 VAL A O 1
ATOM 606 N N . VAL A 1 74 ? -3.797 -1.672 -6.268 1.00 95.94 74 VAL A N 1
ATOM 607 C CA . VAL A 1 74 ? -3.877 -2.680 -7.328 1.00 95.94 74 VAL A CA 1
ATOM 608 C C . VAL A 1 74 ? -3.661 -4.070 -6.751 1.00 95.94 74 VAL A C 1
ATOM 610 O O . VAL A 1 74 ? -2.866 -4.266 -5.833 1.00 95.94 74 VAL A O 1
ATOM 613 N N . LYS A 1 75 ? -4.379 -5.050 -7.304 1.00 94.12 75 LYS A N 1
ATOM 614 C CA . LYS A 1 75 ? -4.185 -6.466 -6.998 1.00 94.12 75 LYS A CA 1
ATOM 615 C C . LYS A 1 75 ? -3.171 -7.045 -7.974 1.00 94.12 75 LYS A C 1
ATOM 617 O O . LYS A 1 75 ? -3.439 -7.109 -9.172 1.00 94.12 75 LYS A O 1
ATOM 622 N N . LEU A 1 76 ? -2.032 -7.481 -7.459 1.00 90.75 76 LEU A N 1
ATOM 623 C CA . LEU A 1 76 ? -0.940 -8.051 -8.236 1.00 90.75 76 LEU A CA 1
ATOM 624 C C . LEU A 1 76 ? -0.816 -9.546 -7.957 1.00 90.75 76 LEU A C 1
ATOM 626 O O . LEU A 1 76 ? -1.172 -10.032 -6.884 1.00 90.75 76 LEU A O 1
ATOM 630 N N . ARG A 1 77 ? -0.307 -10.285 -8.942 1.00 89.69 77 ARG A N 1
ATOM 631 C CA . ARG A 1 77 ? 0.190 -11.646 -8.745 1.00 89.69 77 ARG A CA 1
ATOM 632 C C . ARG A 1 77 ? 1.703 -11.619 -8.906 1.00 89.69 77 ARG A C 1
ATOM 634 O O . ARG A 1 77 ? 2.165 -10.982 -9.856 1.00 89.69 77 ARG A O 1
ATOM 641 N N . PRO A 1 78 ? 2.462 -12.280 -8.019 1.00 87.38 78 PRO A N 1
ATOM 642 C CA . PRO A 1 78 ? 3.881 -12.486 -8.252 1.00 87.38 78 PRO A CA 1
ATOM 643 C C . PRO A 1 78 ? 4.077 -13.120 -9.628 1.00 87.38 78 PRO A C 1
ATOM 645 O O . PRO A 1 78 ? 3.297 -13.988 -10.027 1.00 87.38 78 PRO A O 1
ATOM 648 N N . SER A 1 79 ? 5.066 -12.644 -10.376 1.00 83.94 79 SER A N 1
ATOM 649 C CA . SER A 1 79 ? 5.369 -13.188 -11.695 1.00 83.94 79 SER A CA 1
ATOM 650 C C . SER A 1 79 ? 6.843 -13.029 -11.996 1.00 83.94 79 SER A C 1
ATOM 652 O O . SER A 1 79 ? 7.345 -11.907 -12.071 1.00 83.94 79 SER A O 1
ATOM 654 N N . ILE A 1 80 ? 7.525 -14.151 -12.221 1.00 78.94 80 ILE A N 1
ATOM 655 C CA . ILE A 1 80 ? 8.940 -14.129 -12.609 1.00 78.94 80 ILE A CA 1
ATOM 656 C C . ILE A 1 80 ? 9.103 -13.503 -13.988 1.00 78.94 80 ILE A C 1
ATOM 658 O O . ILE A 1 80 ? 9.948 -12.629 -14.170 1.00 78.94 80 ILE A O 1
ATOM 662 N N . LEU A 1 81 ? 8.258 -13.915 -14.937 1.00 81.56 81 LEU A N 1
ATOM 663 C CA . LEU A 1 81 ? 8.308 -13.451 -16.322 1.00 81.56 81 LEU A CA 1
ATOM 664 C C . LEU A 1 81 ? 8.189 -11.925 -16.422 1.00 81.56 81 LEU A C 1
ATOM 666 O O . LEU A 1 81 ? 8.924 -11.297 -17.176 1.00 81.56 81 LEU A O 1
ATOM 670 N N . HIS A 1 82 ? 7.292 -11.336 -15.630 1.00 81.88 82 HIS A N 1
ATOM 671 C CA . HIS A 1 82 ? 7.047 -9.892 -15.625 1.00 81.88 82 HIS A CA 1
ATOM 672 C C . HIS A 1 82 ? 7.858 -9.142 -14.556 1.00 81.88 82 HIS A C 1
ATOM 674 O O . HIS A 1 82 ? 7.662 -7.943 -14.386 1.00 81.88 82 HIS A O 1
ATOM 680 N N . GLN A 1 83 ? 8.744 -9.834 -13.826 1.00 79.50 83 GLN A N 1
ATOM 681 C CA . GLN A 1 83 ? 9.547 -9.286 -12.724 1.00 79.50 83 GLN A CA 1
ATOM 682 C C . GLN A 1 83 ? 8.712 -8.567 -11.642 1.00 79.50 83 GLN A C 1
ATOM 684 O O . GLN A 1 83 ? 9.134 -7.568 -11.064 1.00 79.50 83 GLN A O 1
ATOM 689 N N . ILE A 1 84 ? 7.518 -9.087 -11.340 1.00 82.25 84 ILE A N 1
ATOM 690 C CA . ILE A 1 84 ? 6.604 -8.522 -10.335 1.00 82.25 84 ILE A CA 1
ATOM 691 C C . ILE A 1 84 ? 6.816 -9.229 -8.998 1.00 82.25 84 ILE A C 1
ATOM 693 O O . ILE A 1 84 ? 6.677 -10.452 -8.919 1.00 82.25 84 ILE A O 1
ATOM 697 N N . ALA A 1 85 ? 7.089 -8.450 -7.946 1.00 72.88 85 ALA A N 1
ATOM 698 C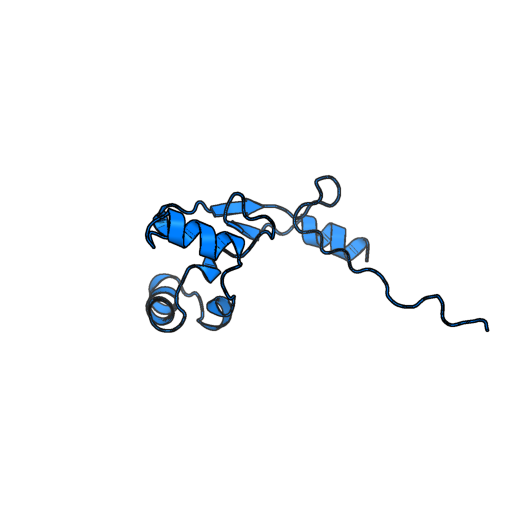 CA . ALA A 1 85 ? 7.306 -8.933 -6.576 1.00 72.88 85 ALA A CA 1
ATOM 699 C C . ALA A 1 85 ? 8.376 -10.033 -6.456 1.00 72.88 85 ALA A C 1
ATOM 701 O O . ALA A 1 85 ? 8.289 -10.920 -5.605 1.00 72.88 85 ALA A O 1
ATOM 702 N N . VAL A 1 86 ? 9.393 -9.978 -7.319 1.00 66.69 86 VAL A N 1
ATOM 703 C CA . VAL A 1 86 ? 10.530 -10.897 -7.282 1.00 66.69 86 VAL A CA 1
ATOM 704 C C . VAL A 1 86 ? 11.650 -10.243 -6.484 1.00 66.69 86 VAL A C 1
ATOM 706 O O . VAL A 1 86 ? 12.359 -9.376 -6.989 1.00 66.69 86 VAL A O 1
ATOM 709 N N . ALA A 1 87 ? 11.840 -10.675 -5.240 1.00 62.41 87 ALA A N 1
ATOM 710 C CA . ALA A 1 87 ? 13.080 -10.392 -4.531 1.00 62.41 87 ALA A CA 1
ATOM 711 C C . ALA A 1 87 ? 14.185 -11.278 -5.126 1.00 62.41 87 ALA A C 1
ATOM 713 O O . ALA A 1 87 ? 14.085 -12.508 -5.096 1.00 62.41 87 ALA A O 1
ATOM 714 N N . LYS A 1 88 ? 15.237 -10.670 -5.685 1.00 56.91 88 LYS A N 1
ATOM 715 C CA . LYS A 1 88 ? 16.474 -11.401 -5.976 1.00 56.91 88 LYS A CA 1
ATOM 716 C C . LYS A 1 88 ? 17.117 -11.746 -4.638 1.00 56.91 88 LYS A C 1
ATOM 718 O O . LYS A 1 88 ? 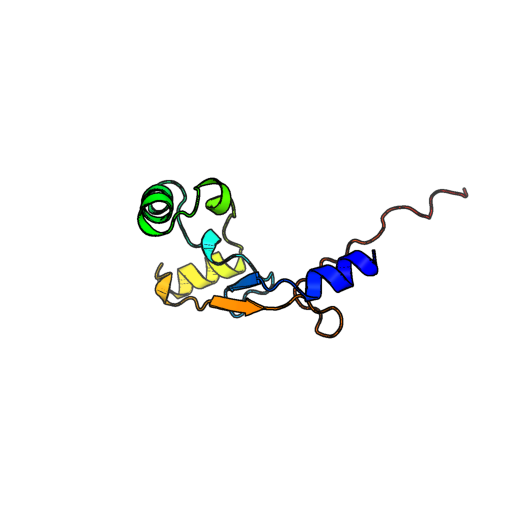17.744 -10.901 -4.013 1.00 56.91 88 LYS A O 1
ATOM 723 N N . THR A 1 89 ? 16.950 -12.980 -4.187 1.00 44.84 89 THR A N 1
ATOM 724 C CA . THR A 1 89 ? 17.883 -13.554 -3.222 1.00 44.84 89 THR A CA 1
ATOM 725 C C . THR A 1 89 ? 19.128 -13.907 -4.023 1.00 44.84 89 THR A C 1
ATOM 727 O O . THR A 1 89 ? 19.155 -14.951 -4.677 1.00 44.84 89 THR A O 1
ATOM 730 N N . GLU A 1 90 ? 20.113 -13.012 -4.075 1.00 48.41 90 GLU A N 1
ATOM 731 C CA . GLU A 1 90 ? 21.450 -13.457 -4.462 1.00 48.41 90 GLU A CA 1
ATOM 732 C C . GLU A 1 90 ? 21.868 -14.543 -3.460 1.00 48.41 90 GLU A C 1
ATOM 734 O O . GLU A 1 90 ? 21.736 -14.328 -2.250 1.00 48.41 90 GLU A O 1
ATOM 739 N N . PRO A 1 91 ? 22.290 -15.734 -3.911 1.00 47.56 91 PRO A N 1
ATOM 740 C CA . PRO A 1 91 ? 22.993 -16.646 -3.032 1.00 47.56 91 PRO A CA 1
ATOM 741 C C . PRO A 1 91 ? 24.368 -16.027 -2.762 1.00 47.56 91 PRO A C 1
ATOM 743 O O . PRO A 1 91 ? 25.257 -16.075 -3.606 1.00 47.56 91 PRO A O 1
ATOM 746 N N . GLY A 1 92 ? 24.520 -15.388 -1.604 1.00 51.03 92 GLY A N 1
ATOM 747 C CA . GLY A 1 92 ? 25.842 -15.167 -1.036 1.00 51.03 92 GLY A CA 1
ATOM 748 C C . GLY A 1 92 ? 26.447 -16.518 -0.649 1.00 51.03 92 GLY A C 1
ATOM 749 O O . GLY A 1 92 ? 25.793 -17.296 0.041 1.00 51.03 92 GLY A O 1
ATOM 750 N N . ASP A 1 93 ? 27.675 -16.748 -1.113 1.00 55.22 93 ASP A N 1
ATOM 751 C CA . ASP A 1 93 ? 28.590 -17.858 -0.814 1.00 55.22 93 ASP A CA 1
ATOM 752 C C . ASP A 1 93 ? 28.252 -19.272 -1.322 1.00 55.22 93 ASP A C 1
ATOM 754 O O . ASP A 1 93 ? 27.903 -20.175 -0.568 1.00 55.22 93 ASP A O 1
ATOM 758 N N . GLU A 1 94 ? 28.556 -19.509 -2.602 1.00 49.28 94 GLU A N 1
ATOM 759 C CA . GLU A 1 94 ? 29.169 -20.776 -3.049 1.00 49.28 94 GLU A CA 1
ATOM 760 C C . GLU A 1 94 ? 30.547 -20.529 -3.693 1.00 49.28 94 GLU A C 1
ATOM 762 O O . GLU A 1 94 ? 30.924 -21.191 -4.656 1.00 49.28 94 GLU A O 1
ATOM 767 N N . ASN A 1 95 ? 31.319 -19.551 -3.200 1.00 50.88 95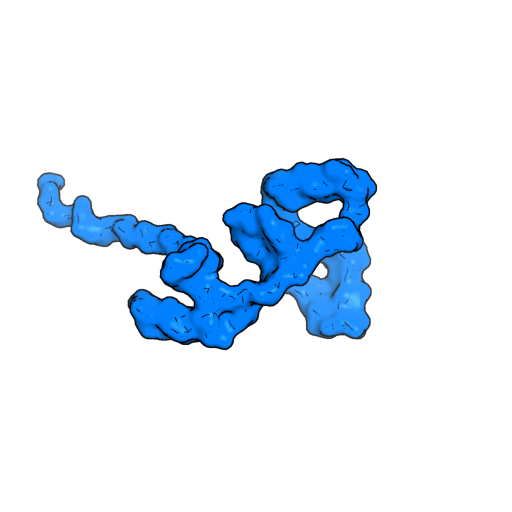 ASN A N 1
ATOM 768 C CA . ASN A 1 95 ? 32.711 -19.415 -3.633 1.00 50.88 95 ASN A CA 1
ATOM 769 C C . ASN A 1 95 ? 33.662 -18.977 -2.512 1.00 50.88 95 ASN A C 1
ATOM 771 O O . ASN A 1 95 ? 34.398 -18.005 -2.646 1.00 50.88 95 ASN A O 1
ATOM 775 N N . ASN A 1 96 ? 33.653 -19.735 -1.413 1.00 49.78 96 ASN A N 1
ATOM 776 C CA . ASN A 1 96 ? 34.786 -19.782 -0.491 1.00 49.78 96 ASN A CA 1
ATOM 777 C C . ASN A 1 96 ? 35.297 -21.221 -0.313 1.00 49.78 96 ASN A C 1
ATOM 779 O O . ASN A 1 96 ? 35.385 -21.735 0.802 1.00 49.78 96 ASN A O 1
ATOM 783 N N . GLN A 1 97 ? 35.596 -21.888 -1.428 1.00 57.28 97 GLN A N 1
ATOM 784 C CA . GLN A 1 97 ? 36.562 -22.985 -1.463 1.00 57.28 97 GLN A CA 1
ATOM 785 C C . GLN A 1 97 ? 37.511 -22.737 -2.631 1.00 57.28 97 GLN A C 1
ATOM 787 O O . GLN A 1 97 ? 37.192 -23.070 -3.766 1.00 57.28 97 GLN A O 1
ATOM 792 N N . ASP A 1 98 ? 38.604 -22.043 -2.304 1.00 48.34 98 ASP A N 1
ATOM 793 C CA . ASP A 1 98 ? 39.954 -22.100 -2.888 1.00 48.34 98 ASP A CA 1
ATOM 794 C C . ASP A 1 98 ? 40.575 -20.693 -2.964 1.00 48.34 98 ASP A C 1
ATOM 796 O O . ASP A 1 98 ? 40.359 -19.956 -3.928 1.00 48.34 98 ASP A O 1
ATOM 800 N N . ILE A 1 99 ? 41.319 -20.323 -1.908 1.00 46.03 99 ILE A N 1
ATOM 801 C CA . ILE A 1 99 ? 42.738 -19.885 -1.889 1.00 46.03 99 ILE A CA 1
ATOM 802 C C . ILE A 1 99 ? 43.194 -19.744 -0.429 1.00 46.03 99 ILE A C 1
ATOM 804 O O . ILE A 1 99 ? 42.482 -19.087 0.363 1.00 46.03 99 ILE A O 1
#

Sequence (99 aa):
AERLKQLMERVPFYAIKDSPVFESPLGLFNPEEDGPILEEDYGIPNRYLRHIMSPWAAKRLQEYNGDITKFKVVKLRPSILHQIAVAKTEPGDENNQDI

Foldseek 3Di:
DVVVLVVQLVDKDKAWPPPPQRDHLLCLDDLVPCQVVCCVVPVDHSVVSPDHQDPVRVVVCVVVVNDSVPIDMDIDGDDPVVNPNDDPPDPDDPPPPDD